Protein AF-A0A699X036-F1 (afdb_monomer)

Organism: Tanacetum cinerariifolium (NCBI:txid118510)

pLDDT: mean 95.0, std 4.38, range [71.12, 98.12]

Solvent-accessible surface area (backbone atoms only — not comparable to full-atom values): 4133 Å² total; per-residue (Å²): 133,62,60,53,78,48,77,50,75,71,45,80,41,84,39,74,45,98,86,70,44,84,36,85,38,82,47,63,53,76,48,79,46,64,44,67,91,82,45,57,72,69,59,52,51,52,54,51,50,53,52,48,49,36,68,79,36,49,72,63,40,56,64,74,75,110

Radius of gyration: 15.05 Å; Cα contacts (8 Å, |Δi|>4): 65; chains: 1; bounding box: 33×27×33 Å

Structure (mmCIF, N/CA/C/O backbone):
data_AF-A0A699X036-F1
#
_entry.id   AF-A0A699X036-F1
#
loop_
_atom_site.group_PDB
_atom_site.id
_atom_site.type_symbol
_atom_site.label_atom_id
_atom_site.label_alt_id
_atom_site.label_comp_id
_atom_site.label_asym_id
_atom_site.label_entity_id
_atom_site.label_seq_id
_atom_site.pdbx_PDB_ins_code
_atom_site.Cartn_x
_atom_site.Cartn_y
_atom_site.Cartn_z
_atom_site.occupancy
_atom_site.B_iso_or_equiv
_atom_site.auth_seq_id
_atom_site.auth_comp_id
_atom_site.auth_asym_id
_atom_site.auth_atom_id
_atom_site.pdbx_PDB_model_num
ATOM 1 N N . GLN A 1 1 ? 11.892 -11.839 -12.479 1.00 81.19 1 GLN A N 1
ATOM 2 C CA . GLN A 1 1 ? 10.922 -10.887 -11.890 1.00 81.19 1 GLN A CA 1
ATOM 3 C C . GLN A 1 1 ? 11.555 -9.500 -11.908 1.00 81.19 1 GLN A C 1
ATOM 5 O O . GLN A 1 1 ? 12.773 -9.432 -11.825 1.00 81.19 1 GLN A O 1
ATOM 10 N N . VAL A 1 2 ? 10.766 -8.430 -12.053 1.00 94.50 2 VAL A N 1
ATOM 11 C CA . VAL A 1 2 ? 11.250 -7.026 -12.110 1.00 94.50 2 VAL A CA 1
ATOM 12 C C . VAL A 1 2 ? 10.672 -6.163 -10.983 1.00 94.50 2 VAL A C 1
ATOM 14 O O . VAL A 1 2 ? 10.813 -4.947 -10.985 1.00 94.50 2 VAL A O 1
ATOM 17 N N . GLY 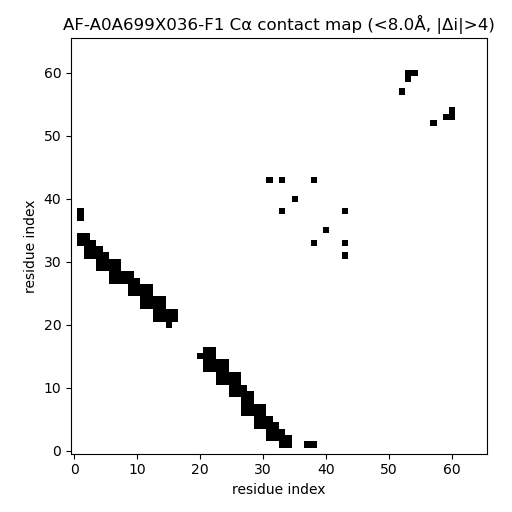A 1 3 ? 10.018 -6.797 -10.012 1.00 96.06 3 GLY A N 1
ATOM 18 C CA . GLY A 1 3 ? 9.540 -6.162 -8.798 1.00 96.06 3 GLY A CA 1
ATOM 19 C C . GLY A 1 3 ? 9.057 -7.187 -7.779 1.00 96.06 3 GLY A C 1
ATOM 20 O O . GLY A 1 3 ? 8.871 -8.360 -8.110 1.00 96.06 3 GLY A O 1
ATOM 21 N N . ILE A 1 4 ? 8.893 -6.733 -6.542 1.00 97.94 4 ILE A N 1
ATOM 22 C CA . ILE A 1 4 ? 8.432 -7.514 -5.395 1.00 97.94 4 ILE A CA 1
ATOM 23 C C . ILE A 1 4 ? 7.600 -6.618 -4.469 1.00 97.94 4 ILE A C 1
ATOM 25 O O . ILE A 1 4 ? 7.876 -5.423 -4.330 1.00 97.94 4 ILE A O 1
ATOM 29 N N . LEU A 1 5 ? 6.578 -7.208 -3.848 1.00 97.75 5 LEU A N 1
ATOM 30 C CA . LEU A 1 5 ? 5.705 -6.574 -2.865 1.00 97.75 5 LEU A CA 1
ATOM 31 C C . LEU A 1 5 ? 5.903 -7.250 -1.504 1.00 97.75 5 LEU A C 1
ATOM 33 O O . LEU A 1 5 ? 5.691 -8.454 -1.370 1.00 97.75 5 LEU A O 1
ATOM 37 N N . GLY A 1 6 ? 6.288 -6.470 -0.498 1.00 98.12 6 GLY A N 1
ATOM 38 C CA . GLY A 1 6 ? 6.268 -6.868 0.905 1.00 98.12 6 GLY A CA 1
ATOM 39 C C . GLY A 1 6 ? 4.987 -6.388 1.583 1.00 98.12 6 GLY A C 1
ATOM 40 O O . GLY A 1 6 ? 4.631 -5.218 1.466 1.00 98.12 6 GLY A O 1
ATOM 41 N N . ILE A 1 7 ? 4.314 -7.276 2.313 1.00 97.75 7 ILE A N 1
ATOM 42 C CA . ILE A 1 7 ? 3.096 -6.958 3.066 1.00 97.75 7 ILE A CA 1
ATOM 43 C C . ILE A 1 7 ? 3.448 -6.933 4.553 1.00 97.75 7 ILE A C 1
ATOM 45 O O . ILE A 1 7 ? 3.934 -7.918 5.110 1.00 97.75 7 ILE A O 1
ATOM 49 N N . GLY A 1 8 ? 3.249 -5.780 5.184 1.00 97.12 8 GLY A N 1
ATOM 50 C CA . GLY A 1 8 ? 3.447 -5.596 6.613 1.00 97.12 8 GLY A CA 1
ATOM 51 C C . GLY A 1 8 ? 2.366 -6.283 7.446 1.00 97.12 8 GLY A C 1
ATOM 52 O O . GLY A 1 8 ? 1.364 -6.780 6.946 1.00 97.12 8 GLY A O 1
ATOM 53 N N . ARG A 1 9 ? 2.548 -6.291 8.765 1.00 97.19 9 ARG A N 1
ATOM 54 C CA . ARG A 1 9 ? 1.485 -6.723 9.678 1.00 97.19 9 ARG A CA 1
ATOM 55 C C . ARG A 1 9 ? 0.371 -5.670 9.704 1.00 97.19 9 ARG A C 1
ATOM 57 O O . ARG A 1 9 ? 0.676 -4.489 9.883 1.00 97.19 9 ARG A O 1
ATOM 64 N N . ALA A 1 10 ? -0.882 -6.113 9.603 1.00 96.75 10 ALA A N 1
ATOM 65 C CA . ALA A 1 10 ? -2.050 -5.272 9.844 1.00 96.75 10 ALA A CA 1
ATOM 66 C C . ALA A 1 10 ? -2.133 -4.847 11.320 1.00 96.75 10 ALA A C 1
ATOM 68 O O . ALA A 1 10 ? -1.821 -5.622 12.229 1.00 96.75 10 ALA A O 1
ATOM 69 N N . LYS A 1 11 ? -2.503 -3.593 11.570 1.00 97.62 11 LYS A N 1
ATOM 70 C CA . LYS A 1 11 ? -2.595 -3.019 12.918 1.00 97.62 11 LYS A CA 1
ATOM 71 C C . LYS A 1 11 ? -3.758 -2.048 12.993 1.00 97.62 11 LYS A C 1
ATOM 73 O O . LYS A 1 11 ? -4.053 -1.348 12.032 1.00 97.62 11 LYS A O 1
ATOM 78 N N . ILE A 1 12 ? -4.371 -1.980 14.169 1.00 97.62 12 ILE A N 1
ATOM 79 C CA . ILE A 1 12 ? -5.396 -0.984 14.462 1.00 97.62 12 ILE A CA 1
ATOM 80 C C . ILE A 1 12 ? -4.702 0.332 14.815 1.00 97.62 12 ILE A C 1
ATOM 82 O O . ILE A 1 12 ? -3.884 0.373 15.737 1.00 97.62 12 ILE A O 1
ATOM 86 N N . VAL A 1 13 ? -5.043 1.398 14.101 1.00 96.94 13 VAL A N 1
ATOM 87 C CA . VAL A 1 13 ? -4.552 2.760 14.322 1.00 96.94 13 VAL A CA 1
ATOM 88 C C . VAL A 1 13 ? -5.728 3.726 14.517 1.00 96.94 13 VAL A C 1
ATOM 90 O O . VAL A 1 13 ? -6.826 3.467 14.014 1.00 96.94 13 VAL A O 1
ATOM 93 N N . PRO A 1 14 ? -5.552 4.822 15.276 1.00 97.00 14 PRO A N 1
ATOM 94 C CA . PRO A 1 14 ? -6.531 5.899 15.305 1.00 97.00 14 PRO A CA 1
ATOM 95 C C . PRO A 1 14 ? -6.499 6.663 13.975 1.00 97.00 14 PRO A C 1
ATOM 97 O O . PRO A 1 14 ? -5.434 7.089 13.531 1.00 97.00 14 PRO A O 1
ATOM 100 N N . ALA A 1 15 ? -7.661 6.854 13.362 1.00 95.56 15 ALA A N 1
ATOM 101 C CA . ALA A 1 15 ? -7.835 7.622 12.133 1.00 95.56 15 ALA A CA 1
ATOM 102 C C . ALA A 1 15 ? -9.016 8.587 12.277 1.00 95.56 15 ALA A C 1
ATOM 104 O O . ALA A 1 15 ? -9.856 8.417 13.159 1.00 95.56 15 ALA A O 1
ATOM 105 N N . PHE A 1 16 ? -9.087 9.595 11.412 1.00 96.94 16 PHE A N 1
ATOM 106 C CA . PHE A 1 16 ? -10.249 10.477 11.342 1.00 96.94 16 PHE A CA 1
ATOM 107 C C . PHE A 1 16 ? -11.335 9.859 10.459 1.00 96.94 16 PHE A C 1
ATOM 109 O O . PHE A 1 16 ? -11.053 9.422 9.342 1.00 96.94 16 PHE A O 1
ATOM 116 N N . GLY A 1 17 ? -12.557 9.815 10.985 1.00 94.31 17 GLY A N 1
ATOM 117 C CA . GLY A 1 17 ? -13.766 9.490 10.239 1.00 94.31 17 GLY A CA 1
ATOM 118 C C . GLY A 1 17 ? -14.256 10.669 9.398 1.00 94.31 17 GLY A C 1
ATOM 119 O O . GLY A 1 17 ? -13.652 11.744 9.377 1.00 94.31 17 GLY A O 1
ATOM 120 N N . GLU A 1 18 ? -15.368 10.469 8.696 1.00 94.00 18 GLU A N 1
ATOM 121 C CA . GLU A 1 18 ? -15.919 11.456 7.757 1.00 94.00 18 GLU A CA 1
ATOM 122 C C . GLU A 1 18 ? -16.358 12.759 8.440 1.00 94.00 18 GLU A C 1
ATOM 124 O O . GLU A 1 18 ? -16.288 13.822 7.825 1.00 94.00 18 GLU A O 1
ATOM 129 N N . ASN A 1 19 ? -16.749 12.706 9.718 1.00 95.19 19 ASN A N 1
ATOM 130 C CA . ASN A 1 19 ? -17.195 13.874 10.482 1.00 95.19 19 ASN A CA 1
ATOM 131 C C . ASN A 1 19 ? -16.096 14.427 11.410 1.00 95.19 19 ASN A C 1
ATOM 133 O O . ASN A 1 19 ? -16.376 15.241 12.291 1.00 95.19 19 ASN A O 1
ATOM 137 N N . GLY A 1 20 ? -14.839 14.005 11.216 1.00 94.75 20 GLY A N 1
ATOM 138 C CA . GLY A 1 20 ? -13.693 14.443 12.017 1.00 94.75 20 GLY A CA 1
ATOM 139 C C . GLY A 1 20 ? -13.586 13.777 13.393 1.00 94.75 20 GLY A C 1
ATOM 140 O O . GLY A 1 20 ? -12.743 14.166 14.202 1.00 94.75 20 GLY A O 1
ATOM 141 N N . GLU A 1 21 ? -14.405 12.768 13.677 1.00 97.31 21 GLU A N 1
ATOM 142 C CA . GLU A 1 21 ? -14.303 11.939 14.871 1.00 97.31 21 GLU A CA 1
ATOM 143 C C . GLU A 1 21 ? -13.127 10.956 14.786 1.00 97.31 21 GLU A C 1
ATOM 145 O O . GLU A 1 21 ? -12.727 10.527 13.704 1.00 97.31 21 GLU A O 1
ATOM 150 N N . LEU A 1 22 ? -12.572 10.562 15.936 1.00 97.19 22 LEU A N 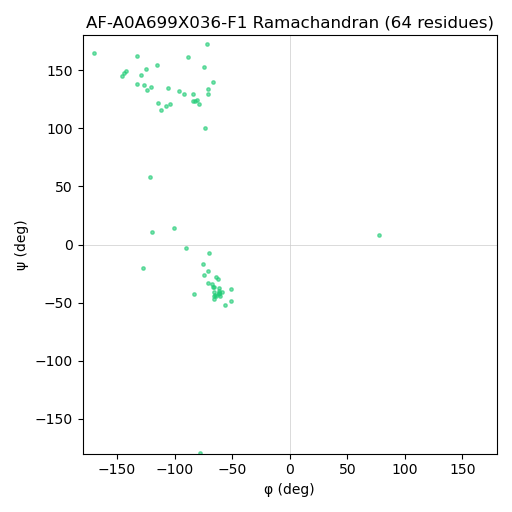1
ATOM 151 C CA . LEU A 1 22 ? -11.557 9.509 15.980 1.00 97.19 22 LEU A CA 1
ATOM 152 C C . LEU A 1 22 ? -12.213 8.128 15.881 1.00 97.19 22 LEU A C 1
ATOM 154 O O . LEU A 1 22 ? -12.981 7.730 16.758 1.00 97.19 22 LEU A O 1
ATOM 158 N N . VAL A 1 23 ? -11.837 7.370 14.855 1.00 97.06 23 VAL A N 1
ATOM 159 C CA . VAL A 1 23 ? -12.262 5.988 14.619 1.00 97.06 23 VAL A CA 1
ATOM 160 C C . VAL A 1 23 ? -11.076 5.029 14.697 1.00 97.06 23 VAL A C 1
ATOM 162 O O . VAL A 1 23 ? -9.922 5.396 14.467 1.00 97.06 23 VAL A O 1
ATOM 165 N N . LYS A 1 24 ? -11.356 3.766 15.024 1.00 96.69 24 LYS A N 1
ATOM 166 C CA . LYS A 1 24 ? -10.373 2.683 14.910 1.00 96.69 24 LYS A CA 1
ATOM 167 C C . LYS A 1 24 ? -10.351 2.202 13.464 1.00 96.69 24 LYS A C 1
ATOM 169 O O . LYS A 1 24 ? -11.386 1.772 12.963 1.00 96.69 24 LYS A O 1
ATOM 174 N N . ARG A 1 25 ? -9.183 2.225 12.824 1.00 94.94 25 ARG A N 1
ATOM 175 C CA . ARG A 1 25 ? -8.989 1.717 11.463 1.00 94.94 25 ARG A CA 1
ATOM 176 C C . ARG A 1 25 ? -7.948 0.612 11.454 1.00 94.94 25 ARG A C 1
ATOM 178 O O . ARG A 1 25 ? -6.914 0.743 12.100 1.00 94.94 25 ARG A O 1
ATOM 185 N N . GLU A 1 26 ? -8.222 -0.475 10.746 1.00 95.12 26 GLU A N 1
ATOM 186 C CA . GLU A 1 26 ? -7.208 -1.486 10.456 1.00 95.12 26 GLU A CA 1
ATOM 187 C C . GLU A 1 26 ? -6.404 -1.053 9.227 1.00 95.12 26 GLU A C 1
ATOM 189 O O . GLU A 1 26 ? -6.970 -0.794 8.168 1.00 95.12 26 GLU A O 1
ATOM 194 N N . GLU A 1 27 ? -5.086 -0.949 9.377 1.00 95.00 27 GLU A N 1
ATOM 195 C CA . GLU A 1 27 ? -4.179 -0.526 8.313 1.00 95.00 27 GLU A CA 1
ATOM 196 C C . GLU A 1 27 ? -3.015 -1.503 8.153 1.00 95.00 27 GLU A C 1
ATOM 198 O O . GLU A 1 27 ? -2.495 -2.063 9.123 1.00 95.00 27 GLU A O 1
ATOM 203 N N . CYS A 1 28 ? -2.565 -1.674 6.910 1.00 96.19 28 CYS A N 1
ATOM 204 C CA . CYS A 1 28 ? -1.427 -2.506 6.548 1.00 96.19 28 CYS A CA 1
ATOM 205 C C . CYS A 1 28 ? -0.497 -1.747 5.594 1.00 96.19 28 CYS A C 1
ATOM 207 O O . CYS A 1 28 ? -0.952 -1.091 4.661 1.00 96.19 28 CYS A O 1
ATOM 209 N N . VAL A 1 29 ? 0.818 -1.864 5.801 1.00 96.50 29 VAL A N 1
ATOM 210 C CA . VAL A 1 29 ? 1.829 -1.209 4.955 1.00 96.50 29 VAL A CA 1
ATOM 211 C C . VAL A 1 29 ? 2.257 -2.144 3.832 1.00 96.50 29 VAL A C 1
ATOM 213 O O . VAL A 1 29 ? 2.609 -3.293 4.087 1.00 96.50 29 VAL A O 1
ATOM 216 N N . PHE A 1 30 ? 2.241 -1.645 2.599 1.00 97.50 30 PHE A N 1
ATOM 217 C CA . PHE A 1 30 ? 2.657 -2.371 1.401 1.00 97.50 30 PHE A CA 1
ATOM 218 C C . PHE A 1 30 ? 3.937 -1.726 0.862 1.00 97.50 30 PHE A C 1
ATOM 220 O O . PHE A 1 30 ? 3.931 -0.563 0.460 1.00 97.50 30 PHE A O 1
ATOM 227 N N . SER A 1 31 ? 5.037 -2.475 0.870 1.00 97.56 31 SER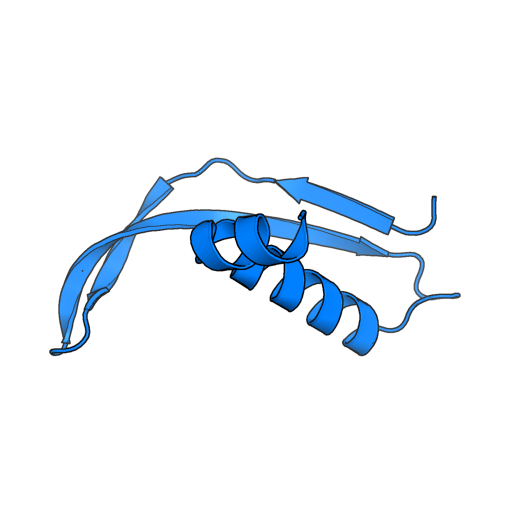 A N 1
ATOM 228 C CA . SER A 1 31 ? 6.359 -2.003 0.452 1.00 97.56 31 SER A CA 1
ATOM 229 C C . SER A 1 31 ? 6.706 -2.546 -0.927 1.00 97.56 31 SER A C 1
ATOM 231 O O . SER A 1 31 ? 6.783 -3.758 -1.119 1.00 97.56 31 SER A O 1
ATOM 233 N N . TRP A 1 32 ? 6.958 -1.651 -1.877 1.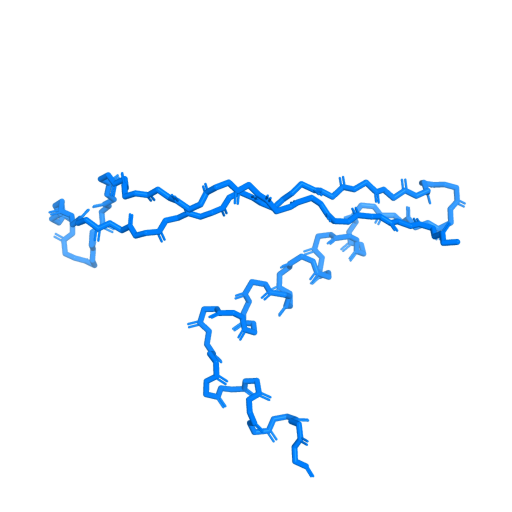00 97.75 32 TRP A N 1
ATOM 234 C CA . TRP A 1 32 ? 7.216 -1.994 -3.273 1.00 97.75 32 TRP A CA 1
ATOM 235 C C . TRP A 1 32 ? 8.696 -1.840 -3.595 1.00 97.75 32 TRP A C 1
ATOM 237 O O . TRP A 1 32 ? 9.322 -0.841 -3.250 1.00 97.75 32 TRP A O 1
ATOM 247 N N . SER A 1 33 ? 9.263 -2.820 -4.284 1.00 97.50 33 SER A N 1
ATOM 248 C CA . SER A 1 33 ? 10.578 -2.702 -4.914 1.00 97.50 33 SER A CA 1
ATOM 249 C C . SER A 1 33 ? 10.445 -3.073 -6.380 1.00 97.50 33 SER A C 1
ATOM 251 O O . SER A 1 33 ? 9.755 -4.035 -6.708 1.00 97.50 33 SER A O 1
ATOM 253 N N . ALA A 1 34 ? 11.084 -2.308 -7.259 1.00 97.94 34 ALA A N 1
ATOM 254 C CA . ALA A 1 34 ? 11.019 -2.507 -8.700 1.00 97.94 34 ALA A CA 1
ATOM 255 C C . ALA A 1 34 ? 12.380 -2.226 -9.343 1.00 97.94 34 ALA A C 1
ATOM 257 O O . ALA A 1 34 ? 13.149 -1.393 -8.861 1.00 97.94 34 ALA A O 1
ATOM 258 N N . ASP A 1 35 ? 12.674 -2.924 -10.436 1.00 98.00 35 ASP A N 1
ATOM 259 C CA . ASP A 1 35 ? 13.843 -2.662 -11.263 1.00 98.00 35 ASP A CA 1
ATOM 260 C C . ASP A 1 35 ? 13.618 -1.378 -12.070 1.00 98.00 35 ASP A C 1
ATOM 262 O O . ASP A 1 35 ? 12.939 -1.365 -13.101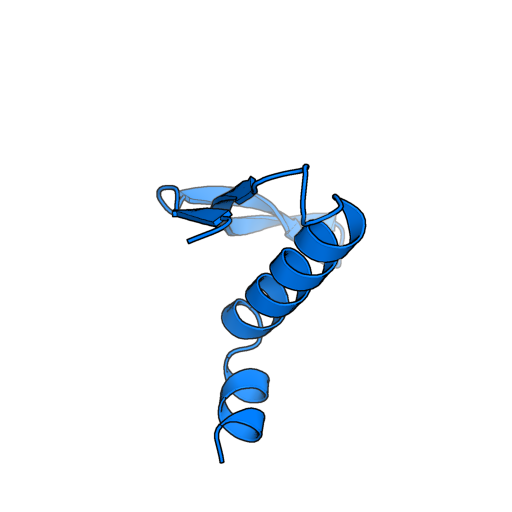 1.00 98.00 35 ASP A O 1
ATOM 266 N N . HIS A 1 36 ? 14.206 -0.284 -11.587 1.00 97.06 36 HIS A N 1
ATOM 267 C CA . HIS A 1 36 ? 13.990 1.047 -12.149 1.00 97.06 36 HIS A CA 1
ATOM 268 C C . HIS A 1 36 ? 14.617 1.243 -13.543 1.00 97.06 36 HIS A C 1
ATOM 270 O O . HIS A 1 36 ? 14.388 2.261 -14.196 1.00 97.06 36 HIS A O 1
ATOM 276 N N . ARG A 1 37 ? 15.396 0.265 -14.027 1.00 97.88 37 ARG A N 1
ATOM 277 C CA . ARG A 1 37 ? 15.911 0.256 -15.406 1.00 97.88 37 ARG A CA 1
ATOM 278 C C . ARG A 1 37 ? 14.807 -0.015 -16.426 1.00 97.88 37 ARG A C 1
ATOM 280 O O . ARG A 1 37 ? 14.983 0.309 -17.595 1.00 97.88 37 ARG A O 1
ATOM 287 N N . VAL A 1 38 ? 13.708 -0.640 -15.995 1.00 97.75 38 VAL A N 1
ATOM 288 C CA . VAL A 1 38 ? 12.617 -1.090 -16.874 1.00 97.75 38 VAL A CA 1
ATOM 289 C C . VAL A 1 38 ? 11.230 -0.612 -16.434 1.00 97.75 38 VAL A C 1
ATOM 291 O O . VAL A 1 38 ? 10.324 -0.586 -17.261 1.00 97.75 38 VAL A O 1
ATOM 294 N N . ILE A 1 39 ? 11.047 -0.218 -15.167 1.00 96.88 39 ILE A N 1
ATOM 295 C CA 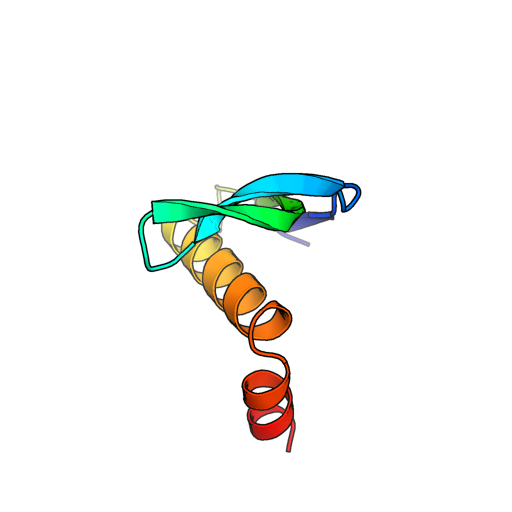. ILE A 1 39 ? 9.784 0.317 -14.633 1.00 96.88 39 ILE A CA 1
ATOM 296 C C . ILE A 1 39 ? 10.029 1.693 -14.006 1.00 96.88 39 ILE A C 1
ATOM 298 O O . ILE A 1 39 ? 10.938 1.853 -13.199 1.00 96.88 39 ILE A O 1
ATOM 302 N N . ASP A 1 40 ? 9.186 2.676 -14.323 1.00 97.44 40 ASP A N 1
ATOM 303 C CA . ASP A 1 40 ? 9.203 3.980 -13.656 1.00 97.44 40 ASP A CA 1
ATOM 304 C C . ASP A 1 40 ? 8.320 4.025 -12.392 1.00 97.44 40 ASP A C 1
ATOM 306 O O . ASP A 1 40 ? 7.409 3.215 -12.189 1.00 97.44 40 ASP A O 1
ATOM 310 N N . GLY A 1 41 ? 8.570 5.013 -11.530 1.00 97.06 41 GLY A N 1
ATOM 311 C CA . GLY A 1 41 ? 7.821 5.185 -10.285 1.00 97.06 41 GLY A CA 1
ATOM 312 C C . GLY A 1 41 ? 6.325 5.469 -10.475 1.00 97.06 41 GLY A C 1
ATOM 313 O O . GLY A 1 41 ? 5.524 5.057 -9.638 1.00 97.06 41 GLY A O 1
ATOM 314 N N . ALA A 1 42 ? 5.914 6.112 -11.573 1.00 98.12 42 ALA A N 1
ATOM 315 C CA . ALA A 1 42 ? 4.500 6.385 -11.839 1.00 98.12 42 ALA A CA 1
ATOM 316 C C . ALA A 1 42 ? 3.736 5.100 -12.194 1.00 98.12 42 ALA A C 1
ATOM 318 O O . ALA A 1 42 ? 2.560 4.947 -11.857 1.00 98.12 42 ALA A O 1
ATOM 319 N N . TYR A 1 43 ? 4.391 4.149 -12.857 1.00 97.50 43 TYR A N 1
ATOM 320 C CA . TYR A 1 43 ? 3.852 2.818 -13.088 1.00 97.50 43 TYR A CA 1
ATOM 321 C C . TYR A 1 43 ? 3.685 2.050 -11.773 1.00 97.50 43 TYR A C 1
ATOM 323 O O . TYR A 1 43 ? 2.602 1.523 -11.520 1.00 97.50 43 TYR A O 1
ATOM 331 N N . VAL A 1 44 ? 4.702 2.052 -10.898 1.00 97.94 44 VAL A N 1
ATOM 332 C CA . VAL A 1 44 ? 4.606 1.412 -9.571 1.00 97.94 44 VAL A CA 1
ATOM 333 C C . VAL A 1 44 ? 3.488 2.036 -8.734 1.00 97.94 44 VAL A C 1
ATOM 335 O O . VAL A 1 44 ? 2.691 1.305 -8.156 1.00 97.94 44 VAL A O 1
ATOM 338 N N . ALA A 1 45 ? 3.370 3.367 -8.714 1.00 97.94 45 ALA A N 1
ATOM 339 C CA . ALA A 1 45 ? 2.323 4.068 -7.969 1.00 97.94 45 ALA A CA 1
ATOM 340 C C . ALA A 1 45 ? 0.912 3.705 -8.458 1.00 97.94 45 ALA A C 1
ATOM 342 O O . ALA A 1 45 ? 0.023 3.445 -7.650 1.00 97.94 45 ALA A O 1
ATOM 343 N N . ARG A 1 46 ? 0.707 3.620 -9.780 1.00 98.00 46 ARG A N 1
ATOM 344 C CA . ARG A 1 46 ? -0.573 3.178 -10.356 1.00 98.00 46 ARG A CA 1
ATOM 345 C C . ARG A 1 46 ? -0.882 1.724 -10.015 1.00 98.00 46 ARG A C 1
ATOM 347 O O . ARG A 1 46 ? -2.008 1.423 -9.640 1.00 98.00 46 ARG A O 1
ATOM 354 N N . ALA A 1 47 ? 0.105 0.833 -10.100 1.00 96.69 47 ALA A N 1
ATOM 355 C CA . ALA A 1 47 ? -0.073 -0.562 -9.707 1.00 96.69 47 ALA A CA 1
ATOM 356 C C . ALA A 1 47 ? -0.425 -0.694 -8.213 1.00 96.69 47 ALA A C 1
ATOM 358 O O . ALA A 1 47 ? -1.321 -1.459 -7.859 1.00 96.69 47 ALA A O 1
ATOM 359 N N . ALA A 1 48 ? 0.233 0.085 -7.349 1.00 97.25 48 ALA A N 1
ATOM 360 C CA . ALA A 1 48 ? -0.062 0.124 -5.921 1.00 97.25 48 ALA A CA 1
ATOM 361 C C . ALA A 1 48 ? -1.493 0.599 -5.639 1.00 97.25 48 ALA A C 1
ATOM 363 O O . ALA A 1 48 ? -2.184 0.003 -4.816 1.00 97.25 48 ALA A O 1
ATOM 364 N N . GLU A 1 49 ? -1.958 1.615 -6.365 1.00 96.38 49 GLU A N 1
ATOM 365 C CA . GLU A 1 49 ? -3.318 2.137 -6.247 1.00 96.38 49 GLU A CA 1
ATOM 366 C C . GLU A 1 49 ? -4.380 1.122 -6.698 1.00 96.38 49 GLU A C 1
ATOM 368 O O . GLU A 1 49 ? -5.399 0.953 -6.032 1.00 96.38 49 GLU A O 1
ATOM 373 N N . GLU A 1 50 ? -4.139 0.385 -7.783 1.00 95.12 50 GLU A N 1
ATOM 374 C CA . GLU A 1 50 ? -5.064 -0.667 -8.227 1.00 95.12 50 GLU A CA 1
ATOM 375 C C . GLU A 1 50 ? -5.135 -1.840 -7.236 1.00 95.12 50 GLU A C 1
ATOM 377 O O . GLU A 1 50 ? -6.217 -2.384 -6.990 1.00 95.12 50 GLU A O 1
ATOM 382 N N . VAL A 1 51 ? -4.012 -2.201 -6.604 1.00 95.25 51 VAL A N 1
ATOM 383 C CA . VAL A 1 51 ? -4.005 -3.192 -5.515 1.00 95.25 51 VAL A CA 1
ATOM 384 C C . VAL A 1 51 ? -4.755 -2.668 -4.292 1.00 95.25 51 VAL A C 1
ATOM 386 O O . VAL A 1 51 ? -5.588 -3.392 -3.748 1.00 95.25 51 VAL A O 1
ATOM 389 N N . ARG A 1 52 ? -4.537 -1.406 -3.900 1.00 94.69 52 ARG A N 1
ATOM 390 C CA . ARG A 1 52 ? -5.259 -0.758 -2.796 1.00 94.69 52 ARG A CA 1
ATOM 391 C C . ARG A 1 52 ? -6.771 -0.805 -3.015 1.00 94.69 52 ARG A C 1
ATOM 393 O O . ARG A 1 52 ? -7.488 -1.313 -2.158 1.00 94.69 52 ARG A O 1
ATOM 400 N N . LYS A 1 53 ? -7.254 -0.364 -4.182 1.00 94.25 53 LYS A N 1
ATOM 401 C CA . LYS A 1 53 ? -8.686 -0.399 -4.540 1.00 94.25 53 LYS A CA 1
ATOM 402 C C . LYS A 1 53 ? -9.263 -1.810 -4.519 1.00 94.25 53 LYS A C 1
ATOM 404 O O . LYS A 1 53 ? -10.382 -1.998 -4.057 1.00 94.25 53 LYS A O 1
ATOM 409 N N . SER A 1 54 ? -8.509 -2.794 -5.007 1.00 93.62 54 SER A N 1
ATOM 410 C CA . SER A 1 54 ? -8.973 -4.184 -5.049 1.00 93.62 54 SER A CA 1
ATOM 411 C C . SER A 1 54 ? -9.167 -4.769 -3.647 1.00 93.62 54 SER A C 1
ATOM 413 O O . SER A 1 54 ? -10.106 -5.529 -3.429 1.00 93.62 54 SER A O 1
ATOM 415 N N . ILE A 1 55 ? -8.301 -4.404 -2.697 1.00 92.75 55 ILE A N 1
ATOM 416 C CA . ILE A 1 55 ? -8.344 -4.906 -1.316 1.00 92.75 55 ILE A CA 1
ATOM 417 C C . ILE A 1 55 ? -9.346 -4.121 -0.464 1.00 92.75 55 ILE A C 1
ATOM 419 O O . ILE A 1 55 ? -10.093 -4.722 0.301 1.00 92.75 55 ILE A O 1
ATOM 423 N N . GLU A 1 56 ? -9.394 -2.794 -0.593 1.00 92.31 56 GLU A N 1
ATOM 424 C CA . GLU A 1 56 ? -10.352 -1.966 0.153 1.00 92.31 56 GLU A CA 1
ATOM 425 C C . GLU A 1 56 ? -11.784 -2.084 -0.397 1.00 92.31 56 GLU A C 1
ATOM 427 O O . GLU A 1 56 ? -12.749 -1.912 0.342 1.00 92.31 56 GLU A O 1
ATOM 432 N N . GLY A 1 57 ? -11.936 -2.405 -1.684 1.00 91.44 57 GLY A N 1
ATOM 433 C CA . GLY A 1 57 ? -13.212 -2.560 -2.379 1.00 91.44 57 GLY A CA 1
ATOM 434 C C . GLY A 1 57 ? -13.382 -3.955 -2.976 1.00 91.44 57 GLY A C 1
ATOM 435 O O . GLY A 1 57 ? -13.577 -4.074 -4.187 1.00 91.44 57 GLY A O 1
ATOM 436 N N . VAL A 1 58 ? -13.321 -5.002 -2.145 1.00 90.38 58 VAL A N 1
ATOM 437 C CA . VAL A 1 58 ? -13.356 -6.422 -2.570 1.00 90.38 58 VAL A CA 1
ATOM 438 C C . VAL A 1 58 ? -14.529 -6.738 -3.507 1.00 90.38 58 VAL A C 1
ATOM 440 O O . VAL A 1 58 ? -14.355 -7.454 -4.489 1.00 90.38 58 VAL A O 1
ATOM 443 N N . GLU A 1 59 ? -15.702 -6.150 -3.268 1.00 91.81 59 GLU A N 1
ATOM 444 C CA . GLU A 1 59 ? -16.884 -6.233 -4.145 1.00 91.81 59 GLU A CA 1
ATOM 445 C C . GLU A 1 59 ? -16.546 -5.882 -5.608 1.00 91.81 59 GLU A C 1
ATOM 447 O O . GLU A 1 59 ? -16.845 -6.635 -6.535 1.00 91.81 59 GLU A O 1
ATOM 452 N N . SER A 1 60 ? -15.844 -4.765 -5.823 1.00 88.62 60 SER A N 1
ATOM 453 C CA . SER A 1 60 ? -15.448 -4.307 -7.161 1.00 88.62 60 SER A CA 1
ATOM 454 C C . SER A 1 60 ? -14.417 -5.230 -7.816 1.00 88.62 60 SER A C 1
ATOM 456 O O . SER A 1 60 ? -14.457 -5.449 -9.030 1.00 88.62 60 SER A O 1
ATOM 458 N N . MET A 1 61 ? -13.522 -5.819 -7.015 1.00 92.00 61 MET A N 1
ATOM 459 C CA . MET A 1 61 ? -12.568 -6.820 -7.488 1.00 92.00 61 MET A CA 1
ATOM 460 C C . MET A 1 61 ? -13.303 -8.073 -7.973 1.00 92.00 61 MET A C 1
ATOM 462 O O . MET A 1 61 ? -12.990 -8.575 -9.050 1.00 92.00 61 MET A O 1
ATOM 466 N N . LEU A 1 62 ? -14.306 -8.548 -7.227 1.00 91.12 62 LEU A N 1
ATOM 467 C CA . LEU A 1 62 ? -15.089 -9.732 -7.588 1.00 91.12 62 LEU A CA 1
ATOM 468 C C . LEU A 1 62 ? -15.842 -9.550 -8.911 1.00 91.12 62 LEU A C 1
ATOM 470 O O . LEU A 1 62 ? -15.853 -10.470 -9.726 1.00 91.12 62 LEU A O 1
ATOM 474 N N . VAL A 1 63 ? -16.405 -8.364 -9.171 1.00 92.75 63 VAL A N 1
ATOM 475 C CA . VAL A 1 63 ? -17.063 -8.068 -10.459 1.00 92.75 63 VAL A CA 1
ATOM 476 C C . VAL A 1 63 ? -16.081 -8.163 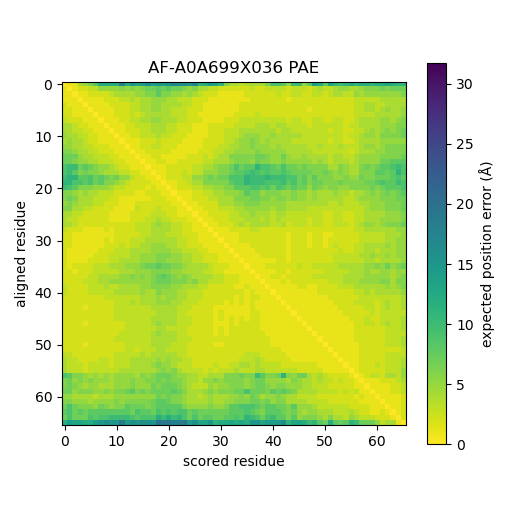-11.633 1.00 92.75 63 VAL A C 1
ATOM 478 O O . VAL A 1 63 ? -16.455 -8.657 -12.692 1.00 92.75 63 VAL A O 1
ATOM 481 N N . ARG A 1 64 ? -14.823 -7.734 -11.459 1.00 86.00 64 ARG A N 1
ATOM 482 C CA . ARG A 1 64 ? -13.786 -7.782 -12.510 1.00 86.00 6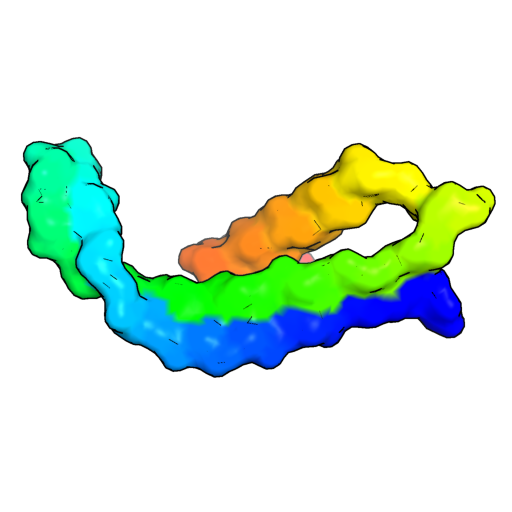4 ARG A CA 1
ATOM 483 C C . ARG A 1 64 ? -13.208 -9.176 -12.772 1.00 86.00 64 ARG A C 1
ATOM 485 O O . ARG A 1 64 ? -12.527 -9.350 -13.778 1.00 86.00 64 ARG A O 1
ATOM 492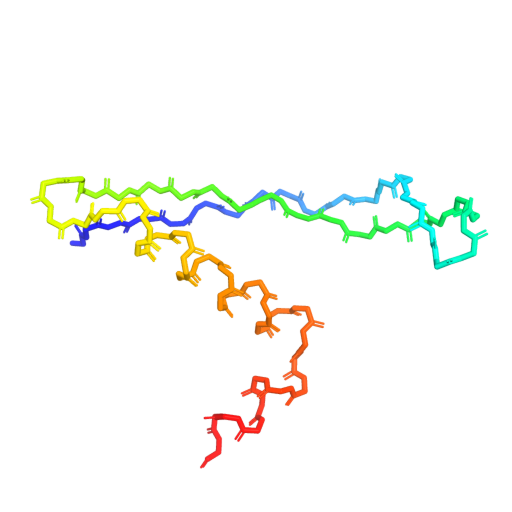 N N . LEU A 1 65 ? -13.409 -10.127 -11.860 1.00 86.56 65 LEU A N 1
ATOM 493 C CA . LEU A 1 65 ? -12.902 -11.501 -11.979 1.00 86.56 65 LEU A CA 1
ATOM 494 C C . LEU A 1 65 ? -13.882 -12.454 -12.678 1.00 86.56 65 LEU A C 1
ATOM 496 O O . LEU A 1 65 ? -13.557 -13.626 -12.862 1.00 86.56 65 LEU A O 1
ATOM 500 N N . ARG A 1 66 ? -15.070 -11.963 -13.029 1.00 71.12 66 ARG A N 1
ATOM 501 C CA . ARG A 1 66 ? -16.112 -12.709 -13.730 1.00 71.12 66 ARG A CA 1
ATOM 502 C C . ARG A 1 66 ? -15.988 -12.539 -15.240 1.00 71.12 66 ARG A C 1
ATOM 504 O O . ARG A 1 66 ? -16.259 -13.540 -15.937 1.00 71.12 66 ARG A O 1
#

Mean predicted aligned error: 3.59 Å

Sequence (66 aa):
QVGILGIGRAKIVPAFGENGELVKREECVFSWSADHRVIDGAYVARAAEEVRKSIEGVESMLVRLR

Secondary structure (DSSP, 8-state):
--EEEEEPPPEEEEEE-TTS-EEEEEE--EEEEE-TTT--HHHHHHHHHHHHHHHHTHHHHHHHT-

InterPro domains:
  IPR001078 2-oxoacid dehydrogenase acyltransferase, catalytic domain [PF00198] (1-62)
  IPR023213 Chloramphenicol acetyltransferase-like domain superfamily [G3DSA:3.30.559.10] (1-66)
  IPR050743 2-oxoacid dehydrogenase family, E2 component [PTHR43178] (1-65)

Foldseek 3Di:
DFKDKDKADWDWDWDADPVRDTDTDTDIDIDMDGNCVPDPPVRVVVVVVVVVCCVVVVVVVVVVVD

Nearest PDB structures (foldseek):
  2ihw-assembly1_A  TM=9.632E-01  e=3.187E-03  Bos taurus
  3gw6-assembly2_C  TM=3.333E-01  e=5.338E-02  Escherichia phage K1F
  3gw6-assembly2_D  TM=3.317E-01  e=1.013E-01  Escherichia phage K1F
  3gw6-assembly1_F  TM=3.478E-01  e=1.151E-01  Escherichia phage K1F
  3gw6-assembly1_B  TM=3.358E-01  e=1.151E-01  Escherichia phage K1F